Protein AF-A0A7X9AI18-F1 (afdb_monomer_lite)

Sequence (43 aa):
AAETGAVVYTLDPVVTGEAVPGARDAYLEAMRRNLETLKKALG

Structure (mmCIF, N/CA/C/O backbone):
data_AF-A0A7X9AI18-F1
#
_entry.id   AF-A0A7X9AI18-F1
#
loop_
_atom_site.group_PDB
_atom_site.id
_atom_site.type_symbol
_atom_site.label_atom_id
_atom_site.label_alt_id
_atom_site.label_comp_id
_atom_site.label_asym_id
_atom_site.label_entity_id
_atom_site.label_seq_id
_atom_site.pdbx_PDB_ins_code
_atom_site.Cartn_x
_atom_site.Cartn_y
_atom_site.Cartn_z
_atom_site.occupancy
_atom_site.B_iso_or_equiv
_atom_site.auth_seq_id
_atom_site.auth_comp_id
_atom_site.auth_asym_id
_atom_site.auth_atom_id
_atom_site.pdbx_PDB_model_num
ATOM 1 N N . ALA A 1 1 ? -13.209 -9.249 8.254 1.00 65.00 1 ALA A N 1
ATOM 2 C CA . ALA A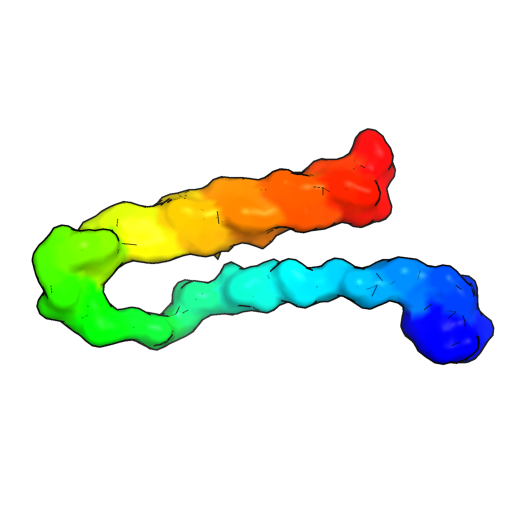 1 1 ? -13.948 -8.208 7.509 1.00 65.00 1 ALA A CA 1
ATOM 3 C C . ALA A 1 1 ? -15.441 -8.307 7.786 1.00 65.00 1 ALA A C 1
ATOM 5 O O . ALA A 1 1 ? -15.944 -7.472 8.517 1.00 65.00 1 ALA A O 1
ATOM 6 N N . ALA A 1 2 ? -16.131 -9.352 7.311 1.00 69.25 2 ALA A N 1
ATOM 7 C CA . ALA A 1 2 ? -17.568 -9.517 7.560 1.00 69.25 2 ALA A CA 1
ATOM 8 C C . ALA A 1 2 ? -17.911 -9.756 9.046 1.00 69.25 2 ALA A C 1
ATOM 10 O O . AL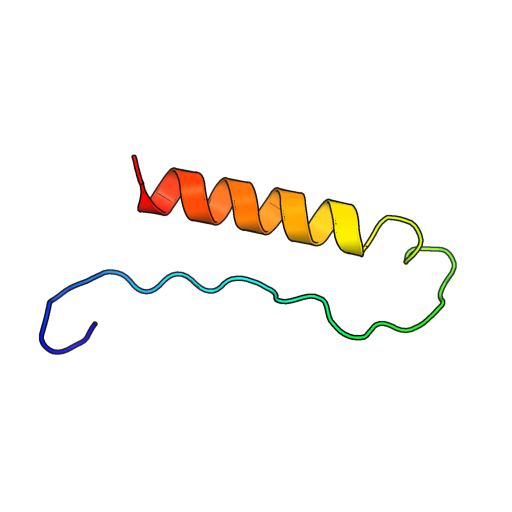A A 1 2 ? -18.842 -9.151 9.557 1.00 69.25 2 ALA A O 1
ATOM 11 N N . GLU A 1 3 ? -17.118 -10.564 9.758 1.00 81.75 3 GLU A N 1
ATOM 12 C CA . GLU A 1 3 ? -17.353 -10.871 11.184 1.00 81.75 3 GLU A CA 1
ATOM 13 C C . GLU A 1 3 ? -16.826 -9.797 12.145 1.00 81.75 3 GLU A C 1
ATOM 15 O O . GLU A 1 3 ? -17.280 -9.689 13.278 1.00 81.75 3 GLU A O 1
ATOM 20 N N . THR A 1 4 ? -15.861 -8.993 11.697 1.00 86.19 4 THR A N 1
ATOM 21 C CA . THR A 1 4 ? -15.180 -7.991 12.532 1.00 86.19 4 THR A CA 1
ATOM 22 C C . THR A 1 4 ? -15.606 -6.557 12.225 1.00 86.19 4 THR A C 1
ATOM 24 O O . THR A 1 4 ? -15.148 -5.636 12.892 1.00 86.19 4 THR A O 1
ATOM 27 N N . GLY A 1 5 ? -16.404 -6.340 11.173 1.00 88.06 5 GLY A N 1
ATOM 28 C CA . GLY A 1 5 ? -16.726 -5.009 10.645 1.00 88.06 5 GLY A CA 1
ATOM 29 C C . GLY A 1 5 ? -15.530 -4.251 10.051 1.00 88.06 5 GLY A C 1
ATOM 30 O O . GLY A 1 5 ? -15.666 -3.091 9.673 1.00 88.06 5 GLY A O 1
ATOM 31 N N . ALA A 1 6 ? -14.352 -4.880 9.970 1.00 87.25 6 ALA A N 1
ATOM 32 C CA . ALA A 1 6 ? -13.140 -4.228 9.489 1.00 87.25 6 ALA A CA 1
ATOM 33 C C . ALA A 1 6 ? -13.223 -3.929 7.986 1.00 87.25 6 ALA A C 1
ATOM 35 O O . ALA A 1 6 ? -13.568 -4.811 7.189 1.00 87.25 6 ALA A O 1
ATOM 36 N N . VAL A 1 7 ? -12.845 -2.704 7.613 1.00 89.25 7 VAL A N 1
ATOM 37 C CA . VAL A 1 7 ? -12.764 -2.254 6.219 1.00 89.25 7 VAL A CA 1
ATOM 38 C C . VAL A 1 7 ? -11.654 -3.016 5.497 1.00 89.25 7 VAL A C 1
ATOM 40 O O . VAL A 1 7 ? -10.546 -3.164 6.012 1.00 89.25 7 VAL A O 1
ATOM 43 N N . VAL A 1 8 ? -11.960 -3.512 4.299 1.00 90.44 8 VAL A N 1
ATOM 44 C CA . VAL A 1 8 ? -10.998 -4.232 3.459 1.00 90.44 8 VAL A CA 1
ATOM 45 C C . VAL A 1 8 ? -10.339 -3.255 2.500 1.00 90.44 8 VAL A C 1
ATOM 47 O O . VAL A 1 8 ? -11.020 -2.586 1.725 1.00 90.44 8 VAL A O 1
ATOM 50 N N . TYR A 1 9 ? -9.011 -3.230 2.523 1.00 89.81 9 TYR A N 1
ATOM 51 C CA . TYR A 1 9 ? -8.193 -2.513 1.555 1.00 89.81 9 TYR A CA 1
ATOM 52 C C . TYR A 1 9 ? -7.376 -3.513 0.740 1.00 89.81 9 TYR A C 1
ATOM 54 O O . TYR A 1 9 ? -6.835 -4.476 1.282 1.00 89.81 9 TYR A O 1
ATOM 62 N N . THR A 1 10 ? -7.284 -3.282 -0.564 1.00 91.62 10 THR A N 1
ATOM 63 C CA . THR A 1 10 ? -6.504 -4.111 -1.488 1.00 91.62 10 THR A CA 1
ATOM 64 C C . THR A 1 10 ? -5.191 -3.423 -1.824 1.00 91.62 10 THR A C 1
ATOM 66 O O . THR A 1 10 ? -5.189 -2.239 -2.158 1.00 91.62 10 THR A O 1
ATOM 69 N N . LEU A 1 11 ? -4.095 -4.176 -1.783 1.00 88.56 11 LEU A N 1
ATOM 70 C CA . LEU A 1 11 ? -2.786 -3.737 -2.256 1.00 88.56 11 LEU A CA 1
ATOM 71 C C . LEU A 1 11 ? -2.435 -4.502 -3.525 1.00 88.56 11 LEU A C 1
ATOM 73 O O . LEU A 1 11 ? -2.721 -5.695 -3.625 1.00 88.56 11 LEU A O 1
ATOM 77 N N . ASP A 1 12 ? -1.809 -3.820 -4.475 1.00 88.94 12 ASP A N 1
ATOM 78 C CA . ASP A 1 12 ? -1.290 -4.456 -5.680 1.00 88.94 12 ASP A CA 1
ATOM 79 C C . ASP A 1 12 ? 0.096 -5.049 -5.375 1.00 88.94 12 ASP A C 1
ATOM 81 O O . ASP A 1 12 ? 1.017 -4.289 -5.056 1.00 88.94 12 ASP A O 1
ATOM 85 N N . PRO A 1 13 ? 0.282 -6.379 -5.424 1.00 80.19 13 PRO A N 1
ATOM 86 C CA . PRO A 1 13 ? 1.562 -6.992 -5.099 1.00 80.19 13 PRO A CA 1
ATO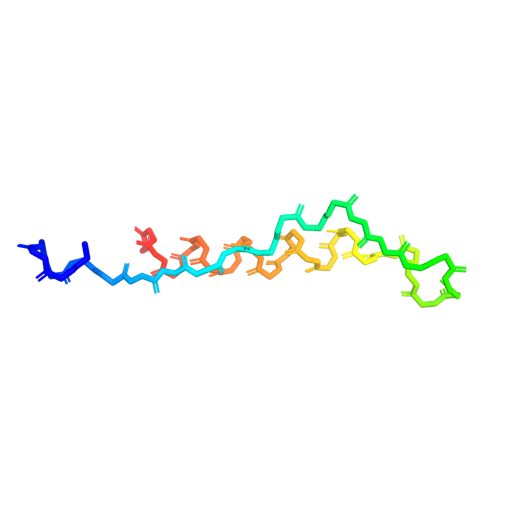M 87 C C . PRO A 1 13 ? 2.645 -6.763 -6.162 1.00 80.19 13 PRO A C 1
ATOM 89 O O . PRO A 1 13 ? 3.774 -7.155 -5.891 1.00 80.19 13 PRO A O 1
ATOM 92 N N . VAL A 1 14 ? 2.316 -6.194 -7.339 1.00 74.75 14 VAL A N 1
ATOM 93 C CA . VAL A 1 14 ? 3.176 -6.038 -8.535 1.00 74.75 14 VAL A CA 1
ATOM 94 C C . VAL A 1 14 ? 4.319 -7.045 -8.576 1.00 74.75 14 VAL A C 1
ATOM 96 O O . VAL A 1 14 ? 5.453 -6.775 -8.186 1.00 74.75 14 VAL A O 1
ATOM 99 N N . VAL A 1 15 ? 3.989 -8.244 -9.053 1.00 65.88 15 VAL A N 1
ATOM 100 C CA . VAL A 1 15 ? 4.929 -9.372 -9.108 1.00 65.88 15 VAL A CA 1
ATOM 101 C C . VAL A 1 15 ? 5.289 -9.767 -10.546 1.00 65.88 15 VAL A C 1
ATOM 103 O O . VAL A 1 15 ? 6.314 -10.402 -1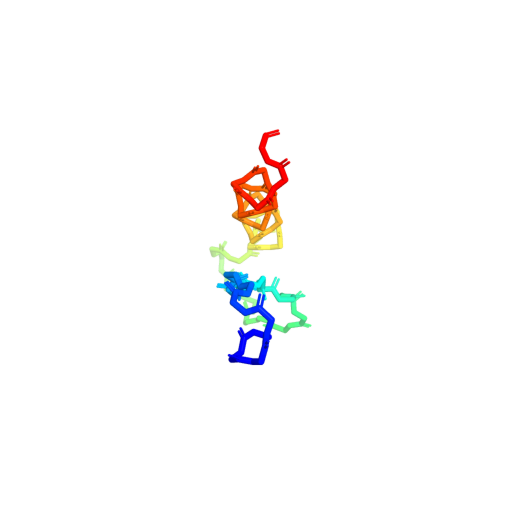0.770 1.00 65.88 15 VAL A O 1
ATOM 106 N N . THR A 1 16 ? 4.496 -9.340 -11.535 1.00 70.62 16 THR A N 1
ATOM 107 C CA . THR A 1 16 ? 4.706 -9.613 -12.966 1.00 70.62 16 THR A CA 1
ATOM 108 C C . THR A 1 16 ? 4.102 -8.499 -13.820 1.00 70.62 16 THR A C 1
ATOM 110 O O . THR A 1 16 ? 2.952 -8.124 -13.600 1.00 70.62 16 THR A O 1
ATOM 113 N N . GLY A 1 17 ? 4.837 -8.002 -14.817 1.00 70.88 17 GLY A N 1
ATOM 114 C CA . GLY A 1 17 ? 4.344 -7.026 -15.791 1.00 70.88 17 GLY A CA 1
ATOM 115 C C . GLY A 1 17 ? 5.088 -7.140 -17.120 1.00 70.88 17 GLY A C 1
ATOM 116 O O . GLY A 1 17 ? 6.241 -7.571 -17.151 1.00 70.88 17 GLY A O 1
ATOM 117 N N . GLU A 1 18 ? 4.426 -6.790 -18.222 1.00 74.31 18 GLU A N 1
ATOM 118 C CA . GLU A 1 18 ? 5.052 -6.778 -19.546 1.00 74.31 18 GLU A CA 1
ATOM 119 C C . GLU A 1 18 ? 6.151 -5.709 -19.619 1.00 74.31 18 GLU A C 1
ATOM 121 O O . GLU A 1 18 ? 5.987 -4.589 -19.129 1.00 74.31 18 GLU A O 1
ATOM 126 N N . ALA A 1 19 ? 7.272 -6.038 -20.265 1.00 74.12 19 ALA A N 1
ATOM 127 C CA . ALA A 1 19 ? 8.394 -5.124 -20.463 1.00 74.12 19 ALA A CA 1
ATOM 128 C C . ALA A 1 19 ? 8.097 -4.107 -21.583 1.00 74.12 19 ALA A C 1
ATOM 130 O O . ALA A 1 19 ? 8.727 -4.109 -22.640 1.00 74.12 19 ALA A O 1
ATOM 131 N N . VAL A 1 20 ? 7.106 -3.244 -21.356 1.00 81.62 20 VAL A N 1
ATOM 132 C CA . VAL A 1 20 ? 6.740 -2.142 -22.256 1.00 81.62 20 VAL A CA 1
ATOM 133 C C . VAL A 1 20 ? 7.463 -0.849 -21.856 1.00 81.62 20 VAL A C 1
ATOM 135 O O . VAL A 1 20 ? 7.802 -0.679 -20.684 1.00 81.62 20 VAL A O 1
ATOM 138 N N . PRO A 1 21 ? 7.674 0.116 -22.772 1.00 76.06 21 PRO A N 1
ATOM 139 C CA . PRO A 1 21 ? 8.378 1.366 -22.457 1.00 76.06 21 PRO A CA 1
ATOM 140 C C . PRO A 1 21 ? 7.808 2.148 -21.258 1.00 76.06 21 PRO A C 1
ATOM 142 O O . PRO A 1 21 ? 8.559 2.804 -20.541 1.00 76.06 21 PRO A O 1
ATOM 145 N N . GLY A 1 22 ? 6.499 2.045 -21.001 1.00 76.31 22 GLY A N 1
ATOM 146 C CA . GLY A 1 22 ? 5.834 2.663 -19.846 1.00 76.31 22 GLY A CA 1
ATOM 147 C C . GLY A 1 22 ? 5.982 1.905 -18.519 1.00 76.31 22 GLY A C 1
ATOM 148 O O . GLY A 1 22 ? 5.568 2.414 -17.484 1.00 76.31 22 GLY A O 1
ATOM 149 N N . ALA A 1 23 ? 6.565 0.703 -18.521 1.00 78.88 23 ALA A N 1
ATOM 150 C CA . ALA A 1 23 ? 6.661 -0.154 -17.339 1.00 78.88 23 ALA A CA 1
ATOM 151 C C . ALA A 1 23 ? 7.901 0.110 -16.471 1.00 78.88 23 ALA A C 1
ATOM 153 O O . ALA A 1 23 ? 8.022 -0.480 -15.399 1.00 78.88 23 ALA A O 1
ATOM 154 N N . ARG A 1 24 ? 8.810 1.003 -16.896 1.00 79.94 24 ARG A N 1
ATOM 155 C CA . ARG A 1 24 ? 10.075 1.285 -16.191 1.00 79.94 24 ARG A CA 1
ATOM 156 C C . ARG A 1 24 ? 9.867 1.614 -14.711 1.00 79.94 24 ARG A C 1
ATOM 158 O O . ARG A 1 24 ? 10.600 1.106 -13.869 1.00 79.94 24 ARG A O 1
ATOM 165 N N . ASP A 1 25 ? 8.839 2.405 -14.416 1.00 86.19 25 ASP A N 1
ATOM 166 C CA . ASP A 1 25 ? 8.526 2.855 -13.059 1.00 86.19 25 ASP A CA 1
ATOM 167 C C . ASP A 1 25 ? 7.288 2.156 -12.473 1.00 86.19 25 ASP A C 1
ATOM 169 O O . ASP A 1 25 ? 6.820 2.531 -11.400 1.00 86.19 25 ASP A O 1
ATOM 173 N N . ALA A 1 26 ? 6.754 1.121 -13.135 1.00 84.94 26 ALA A N 1
ATOM 174 C CA . ALA A 1 26 ? 5.501 0.470 -12.739 1.00 84.94 26 ALA A CA 1
ATOM 175 C C . ALA A 1 26 ? 5.535 -0.060 -11.298 1.00 84.94 26 ALA A C 1
ATOM 177 O O . ALA A 1 26 ? 4.568 0.103 -10.554 1.00 84.94 26 ALA A O 1
ATOM 178 N N . TYR A 1 27 ? 6.671 -0.626 -10.880 1.00 84.25 27 TYR A N 1
ATOM 179 C CA . TYR A 1 27 ? 6.880 -1.055 -9.497 1.00 84.25 27 TYR A CA 1
ATOM 180 C C . TYR A 1 27 ? 6.774 0.116 -8.508 1.00 84.25 27 TYR A C 1
ATOM 182 O O . TYR A 1 27 ? 6.065 0.027 -7.505 1.00 84.25 27 TYR A O 1
ATOM 190 N N . LEU A 1 28 ? 7.441 1.239 -8.799 1.00 89.06 28 LEU A N 1
ATOM 191 C CA . LEU A 1 28 ? 7.429 2.419 -7.931 1.00 89.06 28 LEU A CA 1
ATOM 192 C C . LEU A 1 28 ? 6.035 3.047 -7.859 1.00 89.06 28 LEU A C 1
ATOM 194 O O . LEU A 1 28 ? 5.588 3.418 -6.776 1.00 89.06 28 LEU A O 1
ATOM 198 N N . GLU A 1 29 ? 5.328 3.129 -8.984 1.00 90.19 29 GLU A N 1
ATOM 199 C CA . GLU A 1 29 ? 3.961 3.649 -9.037 1.00 9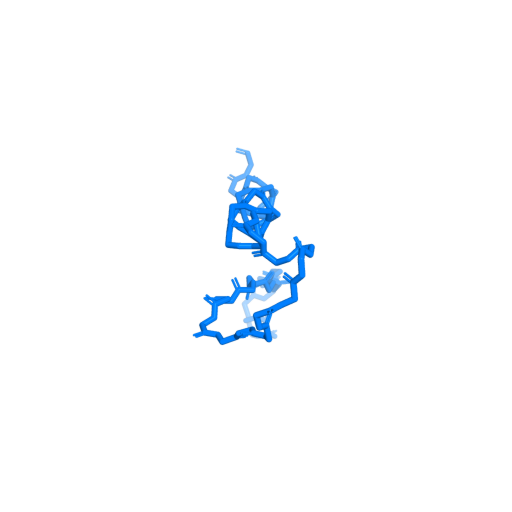0.19 29 GLU A CA 1
ATOM 200 C C . GLU A 1 29 ? 2.980 2.793 -8.233 1.00 90.19 29 GLU A C 1
ATOM 202 O O . GLU A 1 29 ? 2.166 3.327 -7.474 1.00 90.19 29 GLU A O 1
ATOM 207 N N . ALA A 1 30 ? 3.082 1.468 -8.320 1.00 90.50 30 ALA A N 1
ATOM 208 C CA . ALA A 1 30 ? 2.262 0.580 -7.507 1.00 90.50 30 ALA A CA 1
ATOM 209 C C . ALA A 1 30 ? 2.576 0.701 -6.014 1.00 90.50 30 ALA A C 1
ATOM 211 O O . ALA A 1 30 ? 1.662 0.801 -5.196 1.00 90.50 30 ALA A O 1
ATOM 212 N N . MET A 1 31 ? 3.856 0.792 -5.648 1.00 92.06 31 MET A N 1
ATOM 213 C CA . MET A 1 31 ? 4.252 1.004 -4.255 1.00 92.06 31 MET A CA 1
ATOM 214 C C . MET A 1 31 ? 3.759 2.349 -3.708 1.00 92.06 31 MET A C 1
ATOM 216 O O . MET A 1 31 ? 3.292 2.405 -2.571 1.00 92.06 31 MET A O 1
ATOM 220 N N . ARG A 1 32 ? 3.771 3.420 -4.514 1.00 94.31 32 ARG A N 1
ATOM 221 C CA . ARG A 1 32 ? 3.171 4.713 -4.139 1.00 94.31 32 ARG A CA 1
ATOM 222 C C . ARG A 1 32 ? 1.670 4.578 -3.874 1.00 94.31 32 ARG A C 1
ATOM 224 O O . ARG A 1 32 ? 1.194 5.035 -2.840 1.00 94.31 32 ARG A O 1
ATOM 231 N N . ARG A 1 33 ? 0.923 3.902 -4.753 1.00 94.38 33 ARG A N 1
ATOM 232 C CA . ARG A 1 33 ? -0.524 3.657 -4.564 1.00 94.38 33 ARG A CA 1
ATOM 233 C C . ARG A 1 33 ? -0.817 2.802 -3.330 1.00 94.38 33 ARG A C 1
ATOM 235 O O . ARG A 1 33 ? -1.764 3.089 -2.592 1.00 94.38 33 ARG A O 1
ATOM 242 N N . ASN A 1 34 ? 0.010 1.792 -3.073 1.00 95.06 34 ASN A N 1
ATOM 243 C CA . ASN A 1 34 ? -0.095 0.958 -1.881 1.00 95.06 34 ASN A CA 1
ATOM 244 C C . ASN A 1 34 ? 0.167 1.766 -0.610 1.00 95.06 34 ASN A C 1
ATOM 246 O O . ASN A 1 34 ? -0.590 1.646 0.347 1.00 95.06 34 ASN A O 1
ATOM 250 N N . LEU A 1 35 ? 1.179 2.637 -0.611 1.00 95.12 35 LEU A N 1
ATOM 251 C CA . LEU A 1 35 ? 1.466 3.516 0.520 1.00 95.12 35 LEU A CA 1
ATOM 252 C C . LEU A 1 35 ? 0.277 4.426 0.849 1.00 95.12 35 LEU A C 1
ATOM 254 O O . LEU A 1 35 ? -0.091 4.555 2.013 1.00 95.12 35 LEU A O 1
ATOM 258 N N . GLU A 1 36 ? -0.358 5.022 -0.158 1.00 96.75 36 GLU A N 1
ATOM 259 C CA . GLU A 1 36 ? -1.548 5.853 0.060 1.00 96.75 36 GLU A CA 1
ATOM 260 C C . GLU A 1 36 ? -2.736 5.044 0.59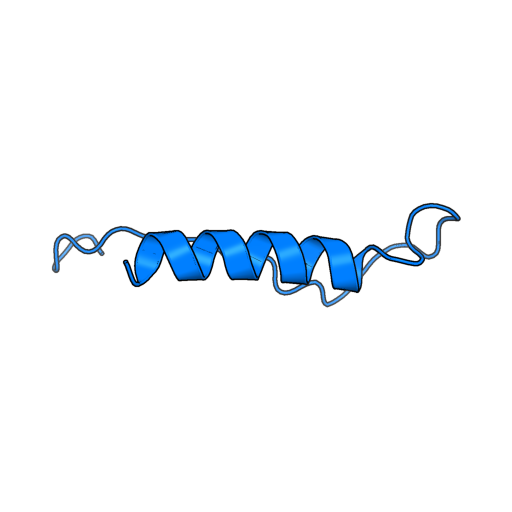4 1.00 96.75 36 GLU A C 1
ATOM 262 O O . GLU A 1 36 ? -3.511 5.531 1.418 1.00 96.75 36 GLU A O 1
ATOM 267 N N . THR A 1 37 ? -2.864 3.787 0.176 1.00 95.88 37 THR A N 1
ATOM 268 C CA . THR A 1 37 ? -3.873 2.864 0.709 1.00 95.88 37 THR A CA 1
ATOM 269 C C . THR A 1 37 ? -3.597 2.518 2.172 1.00 95.88 37 THR A C 1
ATOM 271 O O . THR A 1 37 ? -4.509 2.551 2.995 1.00 95.88 37 THR A O 1
ATOM 274 N N . LEU A 1 38 ? -2.334 2.264 2.519 1.00 95.38 38 LEU A N 1
ATOM 275 C CA . LEU A 1 38 ? -1.909 1.992 3.891 1.00 95.38 38 LEU A CA 1
ATOM 276 C C . LEU A 1 38 ? -2.136 3.196 4.807 1.00 95.38 38 LEU A C 1
ATOM 278 O O . LEU A 1 38 ? -2.689 3.029 5.887 1.00 95.38 38 LEU A O 1
ATOM 282 N N . LYS A 1 39 ? -1.785 4.412 4.371 1.00 96.12 39 LYS A N 1
ATOM 283 C CA . LYS A 1 39 ? -2.055 5.641 5.136 1.00 96.12 39 LYS A CA 1
ATOM 284 C C . LYS A 1 39 ? -3.541 5.788 5.464 1.00 96.12 39 LYS A C 1
ATOM 286 O O . LYS A 1 39 ? -3.889 6.024 6.611 1.00 96.12 39 LYS A O 1
ATOM 291 N N . LYS A 1 40 ? -4.425 5.564 4.485 1.00 93.69 40 LYS A N 1
ATOM 292 C CA . LYS A 1 40 ? -5.883 5.597 4.703 1.00 93.69 40 LYS A CA 1
ATOM 293 C C . LYS A 1 40 ? -6.363 4.544 5.702 1.00 93.69 40 LYS A C 1
ATOM 295 O O . LYS A 1 40 ? -7.318 4.800 6.423 1.00 93.69 40 LYS A O 1
ATOM 300 N N . ALA A 1 41 ? -5.736 3.369 5.710 1.00 92.94 41 ALA A N 1
ATOM 301 C CA . ALA A 1 41 ? -6.092 2.284 6.617 1.00 92.94 41 ALA A CA 1
ATOM 302 C C . ALA A 1 41 ? -5.577 2.505 8.051 1.00 92.94 41 ALA A C 1
ATOM 304 O O . ALA A 1 41 ? -6.188 2.003 8.991 1.00 92.94 41 ALA A O 1
ATOM 305 N N . LEU A 1 42 ? -4.458 3.220 8.213 1.00 91.50 42 LEU A N 1
ATOM 306 C CA . LEU A 1 42 ? -3.784 3.412 9.502 1.00 91.50 42 LEU A CA 1
ATOM 307 C C . LEU A 1 42 ? -4.155 4.721 10.218 1.00 91.50 42 LEU A C 1
ATOM 309 O O . LEU A 1 42 ? -4.042 4.756 11.442 1.00 91.50 42 LEU A O 1
ATOM 313 N N . GLY A 1 43 ? -4.647 5.732 9.491 1.00 78.81 43 GLY A N 1
ATOM 314 C CA . GLY A 1 43 ? -5.006 7.042 10.048 1.00 78.81 43 GLY A CA 1
ATOM 315 C C . GLY A 1 43 ? -3.841 8.018 10.046 1.00 78.81 43 GLY A C 1
ATOM 316 O O . GLY A 1 43 ? -2.857 7.769 10.774 1.00 78.81 43 GLY A O 1
#

Secondary structure (DSSP, 8-state):
-TTT-PPP------------GGGTTHHHHHHHHHHHHHHHHH-

Radius of gyration: 13.76 Å; chains: 1; bounding box: 28×18×35 Å

pLDDT: mean 85.04, std 8.88, range [65.0, 96.75]

Foldseek 3Di:
DVVPPQDDFDADPPPDDDPDPVCPCVVVVSVVVRVVSVVVRPD